Protein AF-A0AAJ7SJR3-F1 (afdb_monomer_lite)

Secondary structure (DSSP, 8-state):
----PPPP---PPPP--EEES--TT-SS---B-HHHHHHHHTTT--HHHHHHHHT-S-BSEEE--SSSS---S-SBGGGTB-TTS-B---TT-EETTTEEEEEEEEEETTEEEEEEEETTTTEEEEEEEEPPPP-

Sequence (135 aa):
MQTRQAGPSGRQPPPITRWSALTASSMLIRSKSPKAIQRIFKTSLTKRQKLELAAMDAVWFFTLDEGEEESRGGVANGGYDDDDNNYILVQNEHFHYRFELNKKIGHGGQGVVVQCLDHKTRTMVALKILASPSK

Organism: Petromyzon marinus (NCBI:txid7757)

InterPro domains:
  IPR011009 Protein kinase-like domain superfamily [SSF56112] (84-131)
  IPR050494 Serine/threonine and dual-specificity kinase [PTHR24058] (40-131)

Structure (mmCIF, N/CA/C/O backbone):
data_AF-A0AAJ7SJR3-F1
#
_entry.id   AF-A0AAJ7SJR3-F1
#
loop_
_atom_site.group_PDB
_atom_site.id
_atom_site.type_symbol
_atom_site.label_atom_id
_atom_site.label_alt_id
_atom_site.label_comp_id
_atom_site.label_asym_id
_atom_site.label_entity_id
_atom_site.label_seq_id
_atom_site.pdbx_PDB_ins_code
_atom_site.Cartn_x
_atom_site.Cartn_y
_atom_site.Cartn_z
_atom_site.occupancy
_atom_site.B_iso_or_equiv
_atom_site.auth_seq_id
_atom_site.auth_comp_id
_atom_site.auth_asym_id
_atom_site.auth_atom_id
_atom_site.pdbx_PDB_model_num
ATOM 1 N N . MET A 1 1 ? 28.509 22.806 45.542 1.00 42.72 1 MET A N 1
ATOM 2 C CA . MET A 1 1 ? 27.803 21.588 45.091 1.00 42.72 1 MET A CA 1
ATOM 3 C C . MET A 1 1 ? 26.359 21.969 44.791 1.00 42.72 1 MET A C 1
ATOM 5 O O . MET A 1 1 ? 25.616 22.217 45.726 1.00 42.72 1 MET A O 1
ATOM 9 N N . GLN A 1 2 ? 25.986 22.132 43.519 1.00 39.47 2 GLN A N 1
ATOM 10 C CA . GLN A 1 2 ? 24.602 22.406 43.108 1.00 39.47 2 GLN A CA 1
ATOM 11 C C . GLN A 1 2 ? 24.091 21.205 42.314 1.00 39.47 2 GLN A C 1
ATOM 13 O O . GLN A 1 2 ? 24.654 20.837 41.285 1.00 39.47 2 GLN A O 1
ATOM 18 N N . THR A 1 3 ? 23.056 20.568 42.843 1.00 40.56 3 THR A N 1
ATOM 19 C CA . THR A 1 3 ? 22.347 19.443 42.244 1.00 40.56 3 THR A CA 1
ATOM 20 C C . THR A 1 3 ? 21.506 19.937 41.067 1.00 40.56 3 THR A C 1
ATOM 22 O O . THR A 1 3 ? 20.543 20.680 41.236 1.00 40.56 3 THR A O 1
ATOM 25 N N . ARG A 1 4 ? 21.863 19.521 39.848 1.00 39.62 4 ARG A N 1
ATOM 26 C CA . ARG A 1 4 ? 20.989 19.649 38.676 1.00 39.62 4 ARG A CA 1
ATOM 27 C C . ARG A 1 4 ? 19.916 18.565 38.755 1.00 39.62 4 ARG A C 1
ATOM 29 O O . ARG A 1 4 ? 20.220 17.393 38.554 1.00 39.62 4 ARG A O 1
ATOM 36 N N . GLN A 1 5 ? 18.674 18.946 39.044 1.00 40.56 5 GLN A N 1
ATOM 37 C CA . GLN A 1 5 ? 17.527 18.074 38.802 1.00 40.56 5 GLN A CA 1
ATOM 38 C C . GLN A 1 5 ? 17.259 18.028 37.293 1.00 40.56 5 GLN A C 1
ATOM 40 O O . GLN A 1 5 ? 16.969 19.051 36.674 1.00 40.56 5 GLN A O 1
ATOM 45 N N . ALA A 1 6 ? 17.392 16.846 36.694 1.00 43.72 6 ALA A N 1
ATOM 46 C CA . ALA A 1 6 ? 16.913 16.578 35.347 1.00 43.72 6 ALA A CA 1
ATOM 47 C C . ALA A 1 6 ? 15.395 16.347 35.413 1.00 43.72 6 ALA A C 1
ATOM 49 O O . ALA A 1 6 ? 14.938 15.419 36.078 1.00 43.72 6 ALA A O 1
ATOM 50 N N . GLY A 1 7 ? 14.620 17.215 34.757 1.00 46.41 7 GLY A N 1
ATOM 51 C CA . GLY A 1 7 ? 13.179 17.025 34.588 1.00 46.41 7 GLY A CA 1
ATOM 52 C C . GLY A 1 7 ? 12.866 15.775 33.751 1.00 46.41 7 GLY A C 1
ATOM 53 O O . GLY A 1 7 ? 13.732 15.297 33.011 1.00 46.41 7 GLY A O 1
ATOM 54 N N . PRO A 1 8 ? 11.645 15.221 33.852 1.00 52.09 8 PRO A N 1
ATOM 55 C CA . PRO A 1 8 ? 11.288 13.998 33.152 1.00 52.09 8 PRO A CA 1
ATOM 56 C C . PRO A 1 8 ? 11.319 14.257 31.644 1.00 52.09 8 PRO A C 1
ATOM 58 O O . PRO A 1 8 ? 10.596 15.108 31.126 1.00 52.09 8 PRO A O 1
ATOM 61 N N . SER A 1 9 ? 12.172 13.520 30.936 1.00 50.94 9 SER A N 1
ATOM 62 C CA . SER A 1 9 ? 12.175 13.467 29.479 1.00 50.94 9 SER A CA 1
ATOM 63 C C . SER A 1 9 ? 10.860 12.839 29.026 1.00 50.94 9 SER A C 1
ATOM 65 O O . SER A 1 9 ? 10.701 11.619 28.978 1.00 50.94 9 SER A O 1
ATOM 67 N N . GLY A 1 10 ? 9.877 13.693 28.741 1.00 46.72 10 GLY A N 1
ATOM 68 C CA . GLY A 1 10 ? 8.622 13.293 28.128 1.00 46.72 10 GLY A CA 1
ATOM 69 C C . GLY A 1 10 ? 8.918 12.700 26.758 1.00 46.72 10 GLY A C 1
ATOM 70 O O . GLY A 1 10 ? 9.041 13.430 25.779 1.00 46.72 10 GLY A O 1
ATOM 71 N N . ARG A 1 11 ? 9.075 11.375 26.683 1.00 46.72 11 ARG A N 1
ATOM 72 C CA . ARG A 1 11 ? 9.086 10.662 25.406 1.00 46.72 11 ARG 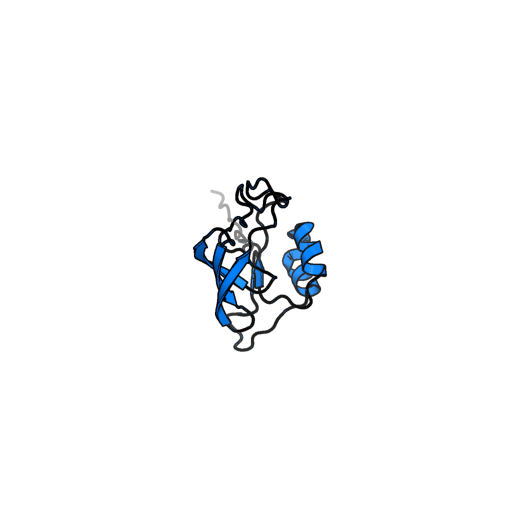A CA 1
ATOM 73 C C . ARG A 1 11 ? 7.732 10.924 24.760 1.00 46.72 11 ARG A C 1
ATOM 75 O O . ARG A 1 11 ? 6.722 10.394 25.221 1.00 46.72 11 ARG A O 1
ATOM 82 N N . GLN A 1 12 ? 7.702 11.767 23.730 1.00 46.38 12 GLN A N 1
ATOM 83 C CA . GLN A 1 12 ? 6.538 11.843 22.858 1.00 46.38 12 GLN A CA 1
ATOM 84 C C . GLN A 1 12 ? 6.251 10.421 22.352 1.00 46.38 12 GLN A C 1
ATOM 86 O O . GLN A 1 12 ? 7.194 9.720 21.966 1.00 46.38 12 GLN A O 1
ATOM 91 N N . PRO A 1 13 ? 4.990 9.957 22.395 1.00 50.50 13 PRO A N 1
ATOM 92 C CA . PRO A 1 13 ? 4.651 8.680 21.794 1.00 50.50 13 PRO A CA 1
ATOM 93 C C . PRO A 1 13 ? 5.056 8.717 20.314 1.00 50.50 13 PRO A C 1
ATOM 95 O O . PRO A 1 13 ? 4.945 9.776 19.686 1.00 50.50 13 PRO A O 1
ATOM 98 N N . PRO A 1 14 ? 5.547 7.598 19.757 1.00 54.47 14 PRO A N 1
ATOM 99 C CA . PRO A 1 14 ? 5.917 7.554 18.353 1.00 54.47 14 PRO A CA 1
ATOM 100 C C . PRO A 1 14 ? 4.721 7.994 17.496 1.00 54.47 14 PRO A C 1
ATOM 102 O O . PRO A 1 14 ? 3.575 7.676 17.844 1.00 54.47 14 PRO A O 1
ATOM 105 N N . PRO A 1 15 ? 4.956 8.738 16.402 1.00 70.19 15 PRO A N 1
ATOM 106 C CA . PRO A 1 15 ? 3.881 9.149 15.515 1.00 70.19 15 PRO A CA 1
ATOM 107 C C . PRO A 1 15 ? 3.117 7.914 15.033 1.00 70.19 15 PRO A C 1
ATOM 109 O O . PRO A 1 15 ? 3.703 6.877 14.720 1.00 70.19 15 PRO A O 1
ATOM 112 N N . ILE A 1 16 ? 1.789 8.011 14.998 1.00 79.12 16 ILE A N 1
ATOM 113 C CA . ILE A 1 16 ? 0.956 6.947 14.442 1.00 79.12 16 ILE A CA 1
ATOM 114 C C . ILE A 1 16 ? 1.241 6.909 12.942 1.00 79.12 16 ILE A C 1
ATOM 116 O O . ILE A 1 16 ? 0.894 7.845 12.228 1.00 79.12 16 ILE A O 1
ATOM 120 N N . THR A 1 17 ? 1.865 5.831 12.471 1.00 88.06 17 THR A N 1
ATOM 121 C CA . THR A 1 17 ? 2.191 5.631 11.048 1.00 88.06 17 THR A CA 1
ATOM 122 C C . THR A 1 17 ? 1.250 4.667 10.343 1.00 88.06 17 T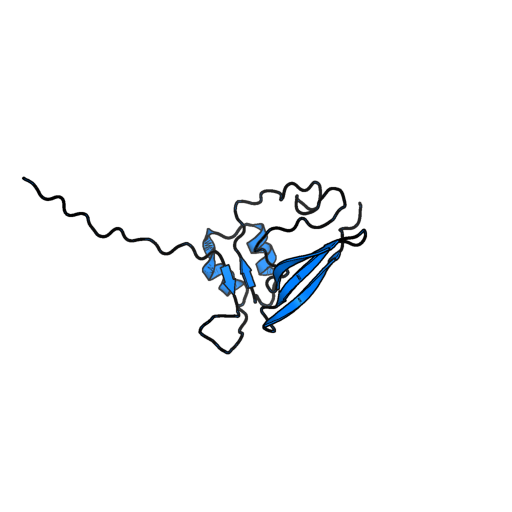HR A C 1
ATOM 124 O O . THR A 1 17 ? 1.272 4.567 9.122 1.00 88.06 17 THR A O 1
ATOM 127 N N . ARG A 1 18 ? 0.386 3.967 11.087 1.00 92.44 18 ARG A N 1
ATOM 128 C CA . ARG A 1 18 ? -0.560 3.002 10.522 1.00 92.44 18 ARG A CA 1
ATOM 129 C C . ARG A 1 18 ? -1.852 2.899 11.312 1.00 92.44 18 ARG A C 1
ATOM 131 O O . ARG A 1 18 ? -1.889 3.160 12.514 1.00 92.44 18 ARG A O 1
ATOM 138 N N . TRP A 1 19 ? -2.906 2.458 10.639 1.00 94.19 19 TRP A N 1
ATOM 139 C CA . TRP A 1 19 ? -4.180 2.093 11.240 1.00 94.19 19 TRP A CA 1
ATOM 140 C C . TRP A 1 19 ? -4.699 0.780 10.641 1.00 94.19 19 TRP A C 1
ATOM 142 O O . TRP A 1 19 ? -4.577 0.548 9.443 1.00 94.19 19 TRP A O 1
ATOM 152 N N . SER A 1 20 ? -5.310 -0.066 11.471 1.00 94.44 20 SER A N 1
ATOM 153 C CA . SER A 1 20 ? -5.896 -1.348 11.068 1.00 94.44 20 SER A CA 1
ATOM 154 C C . SER A 1 20 ? -7.274 -1.541 11.703 1.00 94.44 20 SER A C 1
ATOM 156 O O . SER A 1 20 ? -7.485 -1.190 12.868 1.00 94.44 20 SER A O 1
ATOM 158 N N . ALA A 1 21 ? -8.198 -2.138 10.945 1.00 93.88 21 ALA A N 1
ATOM 159 C CA . ALA A 1 21 ? -9.495 -2.608 11.429 1.00 93.88 21 ALA A CA 1
ATOM 160 C C . ALA A 1 21 ? -9.379 -3.819 12.374 1.00 93.88 21 ALA A C 1
ATOM 162 O O . ALA A 1 21 ? -10.309 -4.093 13.135 1.00 93.88 21 ALA A O 1
ATOM 163 N N . LEU A 1 22 ? -8.243 -4.521 12.351 1.00 90.88 22 LEU A N 1
ATOM 164 C CA . LEU A 1 22 ? -7.908 -5.644 13.222 1.00 90.88 22 LEU A CA 1
ATOM 165 C C . LEU A 1 22 ? -7.243 -5.124 14.505 1.00 90.88 22 LEU A C 1
ATOM 167 O O . LEU A 1 22 ? -6.055 -5.340 14.751 1.00 90.88 22 LEU A O 1
ATOM 171 N N . THR A 1 23 ? -7.985 -4.385 15.329 1.00 80.75 23 THR A N 1
ATOM 172 C CA . THR A 1 23 ? -7.438 -3.910 16.606 1.00 80.75 23 THR A CA 1
ATOM 173 C C . THR A 1 23 ? -7.327 -5.071 17.594 1.00 80.75 23 THR A C 1
ATOM 175 O O . THR A 1 23 ? -8.275 -5.827 17.789 1.00 80.75 23 THR A O 1
ATOM 178 N N . ALA A 1 24 ? -6.171 -5.204 18.254 1.00 69.38 24 ALA A N 1
ATOM 179 C CA . ALA A 1 24 ? -5.886 -6.318 19.169 1.00 69.38 24 ALA A CA 1
ATOM 180 C C . ALA A 1 24 ? -6.913 -6.470 20.311 1.00 69.38 24 ALA A C 1
ATOM 182 O O . ALA A 1 24 ? -7.064 -7.551 20.871 1.00 69.38 24 ALA A O 1
ATOM 183 N N . SER A 1 25 ? -7.629 -5.393 20.646 1.00 69.19 25 SER A N 1
ATOM 184 C CA . SER A 1 25 ? -8.595 -5.336 21.746 1.00 69.19 25 SER A CA 1
ATOM 185 C C . SER A 1 25 ? -10.054 -5.578 21.333 1.00 69.19 25 SER A C 1
ATOM 187 O O . SER A 1 25 ? -10.912 -5.637 22.208 1.00 69.19 25 SER A O 1
ATOM 189 N N . SER A 1 26 ? -10.373 -5.691 20.036 1.00 71.38 26 SER A N 1
ATOM 190 C CA . SER A 1 26 ? -11.749 -5.866 19.549 1.00 71.38 26 SER A CA 1
ATOM 191 C C . SER A 1 26 ? -11.880 -7.142 18.728 1.00 71.38 26 SER A C 1
ATOM 193 O O . SER A 1 26 ? -11.236 -7.296 17.695 1.00 71.38 26 SER A O 1
ATOM 195 N N . MET A 1 27 ? -12.795 -8.027 19.128 1.00 75.81 27 MET A N 1
ATOM 196 C CA . MET A 1 27 ? -13.201 -9.167 18.291 1.00 75.81 27 MET A CA 1
ATOM 197 C C . MET A 1 27 ? -14.004 -8.734 17.056 1.00 75.81 27 MET A C 1
ATOM 199 O O . MET A 1 27 ? -14.200 -9.524 16.137 1.00 75.81 27 MET A O 1
ATOM 203 N N . LEU A 1 28 ? -14.481 -7.487 17.024 1.00 84.81 28 LEU 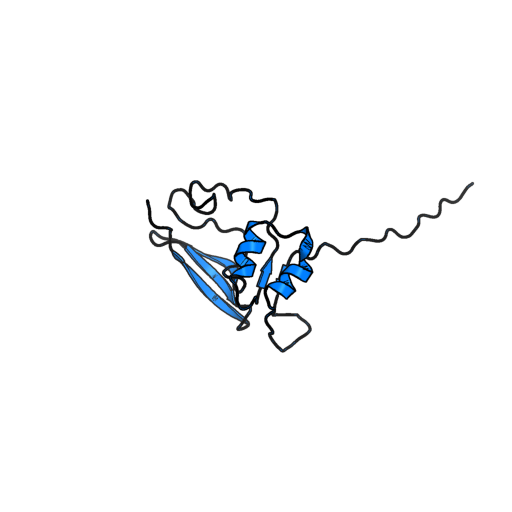A N 1
ATOM 204 C CA . LEU A 1 28 ? -15.303 -6.974 15.941 1.00 84.81 28 LEU A CA 1
ATOM 205 C C . LEU A 1 28 ? -14.461 -6.145 14.968 1.00 84.81 28 LEU A C 1
ATOM 207 O O . LEU A 1 28 ? -13.915 -5.106 15.348 1.00 84.81 28 LEU A O 1
ATOM 211 N N . ILE A 1 29 ? -14.408 -6.594 13.714 1.00 90.75 29 ILE A N 1
ATOM 212 C CA . ILE A 1 29 ? -13.744 -5.894 12.612 1.00 90.75 29 ILE A CA 1
ATOM 213 C C . ILE A 1 29 ? -14.649 -4.746 12.157 1.00 90.75 29 ILE A C 1
ATOM 215 O O . ILE A 1 29 ? -15.794 -4.965 11.756 1.00 90.75 29 ILE A O 1
ATOM 219 N N . ARG A 1 30 ? -14.146 -3.510 12.221 1.00 92.94 30 ARG A N 1
ATOM 220 C CA . ARG A 1 30 ? -14.882 -2.316 11.785 1.00 92.94 30 ARG A CA 1
ATOM 221 C C . ARG A 1 30 ? -14.007 -1.442 10.901 1.00 92.94 30 ARG A C 1
ATOM 223 O O . ARG A 1 30 ? -12.925 -1.029 11.314 1.00 92.94 30 ARG A O 1
ATOM 230 N N . SER A 1 31 ? -14.511 -1.116 9.716 1.00 96.44 31 SER A N 1
ATOM 231 C CA . SER A 1 31 ? -13.898 -0.110 8.856 1.00 96.44 31 SER A CA 1
ATOM 232 C C . SER A 1 31 ? -14.020 1.297 9.450 1.00 96.44 31 SER A C 1
ATOM 234 O O . SER A 1 31 ? -14.810 1.566 10.363 1.00 96.44 31 SER A O 1
ATOM 236 N N . LYS A 1 32 ? -13.244 2.227 8.896 1.00 96.69 32 LYS A N 1
ATOM 237 C CA . LYS A 1 32 ? -13.411 3.670 9.089 1.00 96.69 32 LYS A CA 1
ATOM 238 C C . LYS A 1 32 ? -13.798 4.338 7.778 1.00 96.69 32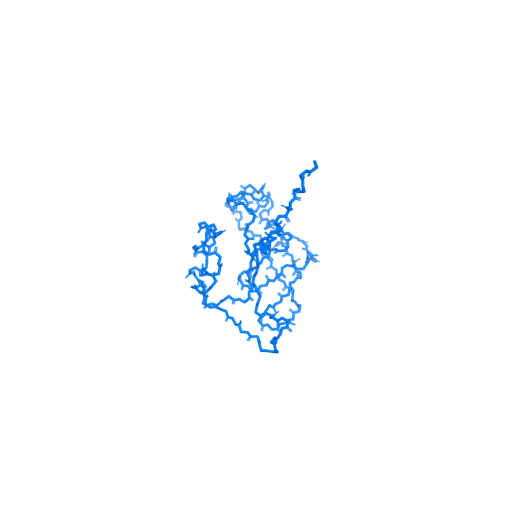 LYS A C 1
ATOM 240 O O . LYS A 1 32 ? -13.427 3.876 6.706 1.00 96.69 32 LYS A O 1
ATOM 245 N N . SER A 1 33 ? -14.507 5.460 7.868 1.00 97.44 33 SER A N 1
ATOM 246 C CA . SER A 1 33 ? -14.684 6.335 6.709 1.00 97.44 33 SER A CA 1
ATOM 247 C C . SER A 1 33 ? -13.373 7.064 6.383 1.00 97.44 33 SER A C 1
ATOM 249 O O . SER A 1 33 ? -12.570 7.308 7.296 1.00 97.44 33 SER A O 1
ATOM 251 N N . PRO A 1 34 ? -13.164 7.506 5.133 1.00 97.00 34 PRO A N 1
ATOM 252 C CA . PRO A 1 34 ? -11.968 8.265 4.774 1.00 97.00 34 PRO A CA 1
ATOM 253 C C . PRO A 1 34 ? -11.775 9.522 5.616 1.00 97.00 34 PRO A C 1
ATOM 255 O O . PRO A 1 34 ? -10.679 9.794 6.095 1.00 97.00 34 PRO A O 1
ATOM 258 N N . LYS A 1 35 ? -12.865 10.249 5.903 1.00 96.19 35 LYS A N 1
ATOM 259 C CA . LYS A 1 35 ? -12.837 11.432 6.781 1.00 96.19 35 LYS A CA 1
ATOM 260 C C . LYS A 1 35 ? -12.323 11.101 8.186 1.00 96.19 35 LYS A C 1
ATOM 262 O O . LYS A 1 35 ? -11.720 11.955 8.832 1.00 96.19 35 LYS A O 1
ATOM 267 N N . ALA A 1 36 ? -12.579 9.891 8.688 1.00 95.81 36 ALA A N 1
ATOM 268 C CA . ALA A 1 36 ? -12.061 9.462 9.981 1.00 95.81 36 ALA A CA 1
ATOM 269 C C . ALA A 1 36 ? -10.557 9.167 9.934 1.00 95.81 36 ALA A C 1
ATOM 271 O O . ALA A 1 36 ? -9.859 9.556 10.865 1.00 95.81 36 ALA A O 1
ATOM 272 N N . ILE A 1 37 ? -10.059 8.566 8.852 1.00 96.00 37 ILE A N 1
ATOM 273 C CA . ILE A 1 37 ? -8.619 8.358 8.629 1.00 96.00 37 ILE A CA 1
ATOM 274 C C . ILE A 1 37 ? -7.900 9.700 8.469 1.00 96.00 37 ILE A C 1
ATOM 276 O O . ILE A 1 37 ? -6.938 9.967 9.183 1.00 96.00 37 ILE A O 1
ATOM 280 N N . GLN A 1 38 ? -8.436 10.611 7.653 1.00 94.81 38 GLN A N 1
ATOM 281 C CA . GLN A 1 38 ? -7.884 11.960 7.486 1.00 94.81 38 GLN A CA 1
ATOM 282 C C . GLN A 1 38 ? -7.764 12.725 8.808 1.00 94.81 38 GLN A C 1
ATOM 284 O O . GLN A 1 38 ? -6.808 13.466 9.014 1.00 94.81 38 GLN A O 1
ATOM 289 N N . ARG A 1 39 ? -8.701 12.527 9.743 1.00 94.38 39 ARG A N 1
ATOM 290 C CA . ARG A 1 39 ? -8.629 13.132 11.081 1.00 94.38 39 ARG A CA 1
ATOM 291 C C . ARG A 1 39 ? -7.521 12.555 11.962 1.00 94.38 39 ARG A C 1
ATOM 293 O O . ARG A 1 39 ? -7.018 13.298 12.797 1.00 94.38 39 ARG A O 1
ATOM 300 N N . ILE A 1 40 ? -7.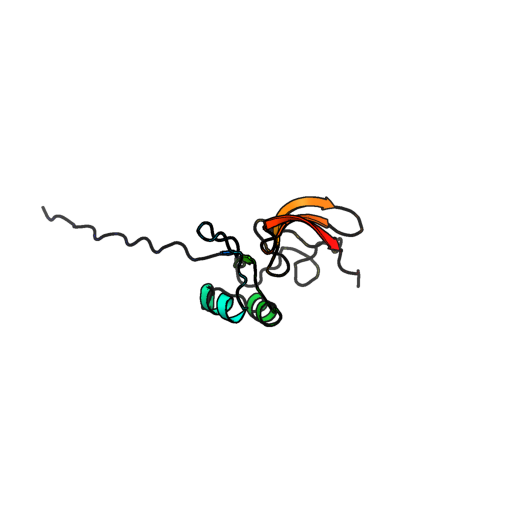162 11.282 11.789 1.00 93.06 40 ILE A N 1
ATOM 301 C CA . ILE A 1 40 ? -6.080 10.625 12.540 1.00 93.06 40 ILE A CA 1
ATOM 302 C C . ILE A 1 40 ? -4.716 11.123 12.046 1.00 93.06 40 ILE A C 1
ATOM 304 O O . ILE A 1 40 ? -3.857 11.438 12.859 1.00 93.06 40 ILE A O 1
ATOM 308 N N . PHE A 1 41 ? -4.546 11.246 10.727 1.00 92.31 41 PHE A N 1
ATOM 309 C CA . PHE A 1 41 ? -3.244 11.498 10.097 1.00 92.31 41 PHE A CA 1
ATOM 310 C C . PHE A 1 41 ? -3.035 12.937 9.587 1.00 92.31 41 PHE A C 1
ATOM 312 O O . PHE A 1 41 ? -1.996 13.222 9.007 1.00 92.31 41 PHE A O 1
ATOM 319 N N . LYS A 1 42 ? -4.012 13.837 9.785 1.00 85.88 42 LYS A N 1
ATOM 320 C CA . LYS A 1 42 ? -4.107 15.243 9.318 1.00 85.88 42 LYS A CA 1
ATOM 321 C C . LYS A 1 42 ? -2.887 15.833 8.594 1.00 85.88 42 LYS A C 1
ATOM 323 O O . LYS A 1 42 ? -2.968 16.106 7.399 1.00 85.88 42 LYS A O 1
ATOM 328 N N . THR A 1 43 ? -1.813 16.116 9.328 1.00 85.81 43 THR A N 1
ATOM 329 C CA . THR A 1 43 ? -0.642 16.866 8.841 1.00 85.81 43 THR A CA 1
ATOM 330 C C . THR A 1 43 ? 0.365 16.006 8.090 1.00 85.81 43 THR A C 1
ATOM 332 O O . THR A 1 43 ? 1.214 16.550 7.402 1.00 85.81 43 THR A O 1
ATOM 335 N N . SER A 1 44 ? 0.264 14.684 8.208 1.00 89.69 44 SER A N 1
ATOM 336 C CA . SER A 1 44 ? 1.218 13.720 7.656 1.00 89.69 44 SER A CA 1
ATOM 337 C C . SER A 1 44 ? 0.768 13.113 6.326 1.00 89.69 44 SER A C 1
ATOM 339 O O . SER A 1 44 ? 1.515 12.350 5.732 1.00 89.69 44 SER A O 1
ATOM 341 N N . LEU A 1 45 ? -0.450 13.419 5.861 1.00 90.31 45 LEU A N 1
ATOM 342 C CA . LEU A 1 45 ? -0.965 12.894 4.595 1.00 90.31 45 LEU A CA 1
ATOM 343 C C . LEU A 1 45 ? -0.403 13.650 3.391 1.00 90.31 45 LEU A C 1
ATOM 345 O O . LEU A 1 45 ? -0.580 14.873 3.284 1.00 90.31 45 LEU A O 1
ATOM 349 N N . THR A 1 46 ? 0.135 12.896 2.434 1.00 89.38 46 THR A N 1
ATOM 350 C CA . THR A 1 46 ? 0.544 13.418 1.124 1.00 89.38 46 THR A CA 1
ATOM 351 C C . THR A 1 46 ? -0.669 13.900 0.317 1.00 89.38 46 THR A C 1
ATOM 353 O O . THR A 1 46 ? -1.827 13.561 0.606 1.00 89.38 46 THR A O 1
ATOM 356 N N . LYS A 1 47 ? -0.434 14.720 -0.717 1.00 89.69 47 LYS A N 1
ATOM 357 C CA . LYS A 1 47 ? -1.500 15.167 -1.630 1.00 89.69 47 LYS A CA 1
ATOM 358 C C . LYS A 1 47 ? -2.178 13.969 -2.300 1.00 89.69 47 LYS A C 1
ATOM 360 O O . LYS A 1 47 ? -3.409 13.902 -2.298 1.00 89.69 47 LYS A O 1
ATOM 365 N N . ARG A 1 48 ? -1.389 13.010 -2.792 1.00 89.31 48 ARG A N 1
ATOM 366 C CA . ARG A 1 48 ? -1.884 11.754 -3.361 1.00 89.31 48 ARG A CA 1
ATOM 367 C C . ARG A 1 48 ? -2.784 10.987 -2.389 1.00 89.31 48 ARG A C 1
ATOM 369 O O . ARG A 1 48 ? -3.932 10.719 -2.732 1.00 89.31 48 ARG A O 1
ATOM 376 N N . GLN A 1 49 ? -2.335 10.732 -1.158 1.00 91.56 49 GLN A N 1
ATOM 377 C CA . GLN A 1 49 ? -3.139 10.011 -0.160 1.00 91.56 49 GLN A CA 1
ATOM 378 C C . GLN A 1 49 ? -4.466 10.715 0.151 1.00 91.56 49 GLN A C 1
ATOM 380 O O . GLN A 1 49 ? -5.485 10.058 0.353 1.00 91.56 49 GLN A O 1
ATOM 385 N N . LYS A 1 50 ? -4.496 12.056 0.168 1.00 92.81 50 LYS A N 1
ATOM 386 C CA . LYS A 1 50 ? -5.747 12.815 0.355 1.00 92.81 50 LYS A CA 1
ATOM 387 C C . LYS A 1 50 ? -6.733 12.583 -0.792 1.00 92.81 50 LYS A C 1
ATOM 389 O O . LYS A 1 50 ? -7.920 12.392 -0.523 1.00 92.81 50 LYS A O 1
ATOM 394 N N . LEU A 1 51 ? -6.252 12.608 -2.036 1.00 93.12 51 LEU A N 1
ATOM 395 C CA . LEU A 1 51 ? -7.071 12.383 -3.231 1.00 93.12 51 LEU A CA 1
ATOM 396 C C . LEU A 1 51 ? -7.589 10.943 -3.289 1.00 93.12 51 LEU A C 1
ATOM 398 O O . LEU A 1 51 ? -8.783 10.731 -3.477 1.00 93.12 51 LEU A O 1
ATOM 402 N N . GLU A 1 52 ? -6.718 9.966 -3.057 1.00 93.56 52 GLU A N 1
ATOM 403 C CA . GLU A 1 52 ? -7.085 8.550 -3.053 1.00 93.56 52 GLU A CA 1
ATOM 404 C C . GLU A 1 52 ? -8.087 8.217 -1.940 1.00 93.56 52 GLU A C 1
ATOM 406 O O . GLU A 1 52 ? -9.112 7.590 -2.203 1.00 93.56 52 GLU A O 1
ATOM 411 N N . LEU A 1 53 ? -7.855 8.693 -0.708 1.00 95.50 53 LEU A N 1
ATOM 412 C CA . LEU A 1 53 ? -8.800 8.514 0.397 1.00 95.50 53 LEU A CA 1
ATOM 413 C C . LEU A 1 53 ? -10.176 9.097 0.059 1.00 95.50 53 LEU A C 1
ATOM 415 O O . LEU A 1 53 ? -11.187 8.508 0.430 1.00 95.50 53 LEU A O 1
ATOM 419 N N . ALA A 1 54 ? -10.243 10.238 -0.631 1.00 94.56 54 ALA A N 1
ATOM 420 C CA . ALA A 1 54 ? -11.517 10.855 -0.998 1.00 94.56 54 ALA A CA 1
ATOM 421 C C . ALA A 1 54 ? -12.369 9.983 -1.939 1.00 94.56 54 ALA A C 1
ATOM 423 O O . ALA A 1 54 ? -13.587 10.145 -1.951 1.00 94.56 54 ALA A O 1
ATOM 424 N N . ALA A 1 55 ? -11.751 9.054 -2.676 1.00 95.69 55 ALA A N 1
ATOM 425 C CA . ALA A 1 55 ? -12.432 8.126 -3.576 1.00 95.69 55 ALA A CA 1
ATOM 426 C C . ALA A 1 55 ? -12.891 6.820 -2.898 1.00 95.69 55 ALA A C 1
ATOM 428 O O . ALA A 1 55 ? -13.555 6.007 -3.536 1.00 95.69 55 ALA A O 1
ATOM 429 N N . MET A 1 56 ? -12.524 6.578 -1.636 1.00 96.62 56 MET A N 1
ATOM 430 C CA . MET A 1 56 ? -12.851 5.333 -0.933 1.00 96.62 56 MET A CA 1
ATOM 431 C C . MET A 1 56 ? -14.188 5.421 -0.189 1.00 96.62 56 MET A C 1
ATOM 433 O O . MET A 1 56 ? -14.475 6.412 0.475 1.00 96.62 56 MET A O 1
ATOM 437 N N . ASP A 1 57 ? -14.957 4.333 -0.172 1.00 96.69 57 ASP A N 1
ATOM 438 C CA . ASP A 1 57 ? -16.158 4.236 0.676 1.00 96.69 57 ASP A CA 1
ATOM 439 C C . ASP A 1 57 ? -15.813 3.845 2.122 1.00 96.69 57 ASP A C 1
ATOM 441 O O . ASP A 1 57 ? -16.425 4.301 3.093 1.00 96.69 57 ASP A O 1
ATOM 445 N N . ALA A 1 58 ? -14.806 2.983 2.280 1.00 97.19 58 ALA A N 1
ATOM 446 C CA . ALA A 1 58 ? -14.394 2.425 3.558 1.00 97.19 58 ALA A CA 1
ATOM 447 C C . ALA A 1 58 ? -12.904 2.070 3.557 1.00 97.19 58 ALA A C 1
ATOM 449 O O . ALA A 1 58 ? -12.389 1.507 2.597 1.00 97.19 58 ALA A O 1
ATOM 450 N N . VAL A 1 59 ? -12.242 2.329 4.682 1.00 97.88 59 VAL A N 1
ATOM 451 C CA . VAL A 1 59 ? -10.841 1.985 4.934 1.00 97.88 59 VAL A CA 1
ATOM 452 C C . VAL A 1 59 ? -10.780 0.878 5.980 1.00 97.88 59 VAL A C 1
ATOM 454 O O . VAL A 1 59 ? -11.384 0.994 7.050 1.00 97.88 59 VAL A O 1
ATOM 457 N N . TRP A 1 60 ? -10.044 -0.188 5.674 1.00 97.62 60 TRP A N 1
ATOM 458 C CA . TRP A 1 60 ? -9.804 -1.338 6.556 1.00 97.62 60 TRP A CA 1
ATOM 459 C C . TRP A 1 60 ? -8.351 -1.414 7.024 1.00 97.62 60 TRP A C 1
ATOM 461 O O . TRP A 1 60 ? -8.087 -1.909 8.116 1.00 97.62 60 TRP A O 1
ATOM 471 N N . PHE A 1 61 ? -7.425 -0.881 6.231 1.00 96.69 61 PHE A N 1
ATOM 472 C CA . PHE A 1 61 ? -6.013 -0.772 6.567 1.00 96.69 61 PHE A CA 1
ATOM 473 C C . PHE A 1 61 ? -5.420 0.483 5.927 1.00 96.69 61 PHE A C 1
ATOM 475 O O . PHE A 1 61 ? -5.810 0.863 4.825 1.00 96.69 61 PHE A O 1
ATOM 482 N N . PHE A 1 62 ? -4.512 1.147 6.635 1.00 95.50 62 PHE A N 1
ATOM 483 C CA . PHE A 1 62 ? -3.867 2.372 6.181 1.00 95.50 62 PHE A CA 1
ATOM 484 C C . PHE A 1 62 ? -2.443 2.448 6.723 1.00 95.50 62 PHE A C 1
ATOM 486 O O . PHE A 1 62 ? -2.226 2.208 7.914 1.00 95.50 62 PHE A O 1
ATOM 493 N N . THR A 1 63 ? -1.509 2.877 5.883 1.00 92.69 63 THR A N 1
ATOM 494 C CA . THR A 1 63 ? -0.157 3.279 6.281 1.00 92.69 63 THR A CA 1
ATOM 495 C C . THR A 1 63 ? 0.141 4.664 5.726 1.00 92.69 63 THR A C 1
ATOM 497 O O . THR A 1 63 ? -0.328 5.023 4.648 1.00 92.69 63 THR A O 1
ATOM 500 N N . LEU A 1 64 ? 0.897 5.458 6.480 1.00 90.69 64 LEU A N 1
ATOM 501 C CA . LEU A 1 64 ? 1.513 6.664 5.947 1.00 90.69 64 LEU A CA 1
ATOM 502 C C . LEU A 1 64 ? 2.582 6.275 4.930 1.00 90.69 64 LEU A C 1
ATOM 504 O O . LEU A 1 64 ? 3.264 5.267 5.108 1.00 90.69 64 LEU A O 1
ATOM 508 N N . ASP A 1 65 ? 2.713 7.094 3.894 1.00 84.50 65 ASP A N 1
ATOM 509 C CA . ASP A 1 65 ? 3.851 6.991 2.993 1.00 84.50 65 ASP A CA 1
ATOM 510 C C . ASP A 1 65 ? 5.047 7.669 3.664 1.00 84.50 65 ASP A C 1
ATOM 512 O O . ASP A 1 65 ? 4.889 8.658 4.389 1.00 84.50 65 ASP A O 1
ATOM 516 N N . GLU A 1 66 ? 6.241 7.133 3.443 1.00 72.19 66 GLU A N 1
ATOM 517 C CA . GLU A 1 66 ? 7.476 7.765 3.891 1.00 72.19 66 GLU A CA 1
ATOM 518 C C . GLU A 1 66 ? 7.911 8.789 2.830 1.00 72.19 66 GLU A C 1
ATOM 520 O O . GLU A 1 66 ? 8.255 8.416 1.714 1.00 72.19 66 GLU A O 1
ATOM 525 N N . GLY A 1 67 ? 7.862 10.084 3.166 1.00 61.72 67 GLY A N 1
ATOM 526 C CA . GLY A 1 67 ? 8.321 11.176 2.293 1.00 61.72 67 GLY A CA 1
ATOM 527 C C . GLY A 1 67 ? 7.241 11.834 1.420 1.00 61.72 67 GLY A C 1
ATOM 528 O O . GLY A 1 67 ? 6.122 11.342 1.262 1.00 61.72 67 GLY A O 1
ATOM 529 N N . GLU A 1 68 ? 7.568 13.009 0.874 1.00 56.09 68 GLU A N 1
ATOM 530 C CA . GLU A 1 68 ? 6.727 13.704 -0.103 1.00 56.09 68 GLU A CA 1
ATOM 531 C C . GLU A 1 68 ? 6.950 13.096 -1.489 1.00 56.09 68 GLU A C 1
ATOM 533 O O . GLU A 1 68 ? 7.969 13.366 -2.106 1.00 56.09 68 GLU A O 1
ATOM 538 N N . GLU A 1 69 ? 5.998 12.293 -1.979 1.00 60.59 69 GLU A N 1
ATOM 539 C CA . GLU A 1 69 ? 5.863 11.953 -3.411 1.00 60.59 69 GLU A CA 1
ATOM 540 C C . GLU A 1 69 ? 7.156 11.503 -4.132 1.00 60.59 69 GLU A C 1
ATOM 542 O O . GLU A 1 69 ? 7.282 11.678 -5.343 1.00 60.59 69 GLU A O 1
ATOM 547 N N . GLU A 1 70 ? 8.113 10.879 -3.440 1.00 59.06 70 GLU A N 1
ATOM 548 C CA . GLU A 1 70 ? 9.285 10.341 -4.123 1.00 59.06 70 GLU A CA 1
ATOM 549 C C . GLU A 1 70 ? 8.867 9.107 -4.926 1.00 59.06 70 GLU A C 1
ATOM 551 O O . GLU A 1 70 ? 8.322 8.129 -4.407 1.00 59.06 70 GLU A O 1
ATOM 556 N N . SER A 1 71 ? 9.077 9.203 -6.240 1.00 71.50 71 SER A N 1
ATOM 557 C CA . SER A 1 71 ? 9.082 8.077 -7.170 1.00 71.50 71 SER A CA 1
ATOM 558 C C . SER A 1 71 ? 9.724 6.854 -6.507 1.00 71.50 71 SER A C 1
ATOM 560 O O . SER A 1 71 ? 10.781 6.972 -5.887 1.00 71.50 71 SER A O 1
ATOM 562 N N . ARG A 1 72 ? 9.156 5.655 -6.692 1.00 84.31 72 ARG A N 1
ATOM 563 C CA . ARG A 1 72 ? 9.753 4.396 -6.200 1.00 84.31 72 ARG A CA 1
ATOM 564 C C . ARG A 1 72 ? 10.976 3.965 -7.027 1.00 84.31 72 ARG A C 1
ATOM 566 O O . ARG A 1 72 ? 11.351 2.797 -7.012 1.00 84.31 72 ARG A O 1
ATOM 573 N N . GLY A 1 73 ? 11.573 4.893 -7.776 1.00 86.50 73 GLY A N 1
ATOM 574 C CA . GLY A 1 73 ? 12.645 4.644 -8.735 1.00 86.50 73 GLY A CA 1
ATOM 575 C C . GLY A 1 73 ? 12.160 4.091 -10.076 1.00 86.50 73 GLY A C 1
ATOM 576 O O . GLY A 1 73 ? 12.991 3.739 -10.906 1.00 86.50 73 GLY A O 1
ATOM 577 N N . GLY A 1 74 ? 10.844 4.008 -10.294 1.00 91.00 74 GLY A N 1
ATOM 578 C CA . GLY A 1 74 ? 10.261 3.516 -11.538 1.00 91.00 74 GLY A CA 1
ATOM 579 C C . GLY A 1 74 ? 10.346 4.513 -12.692 1.00 91.00 74 GLY A C 1
ATOM 580 O O . GLY A 1 74 ? 10.468 5.725 -12.491 1.00 91.00 74 GLY A O 1
ATOM 581 N N . VAL A 1 75 ? 10.227 3.998 -13.914 1.00 91.56 75 VAL A N 1
ATOM 582 C CA . VAL A 1 75 ? 10.264 4.797 -15.152 1.00 91.56 75 VAL A CA 1
ATOM 583 C C . VAL A 1 75 ? 8.873 5.165 -15.669 1.00 91.56 75 VAL A C 1
ATOM 585 O O . VAL A 1 75 ? 8.734 6.052 -16.513 1.00 91.56 75 VAL A O 1
ATOM 588 N N . ALA A 1 76 ? 7.827 4.511 -15.157 1.00 90.62 76 ALA A N 1
ATOM 589 C CA . ALA A 1 76 ? 6.444 4.687 -15.586 1.00 90.62 76 ALA A CA 1
ATOM 590 C C . ALA A 1 76 ? 5.488 4.879 -14.395 1.00 90.62 76 ALA A C 1
ATOM 592 O O . ALA A 1 76 ? 5.878 4.781 -13.231 1.00 90.62 76 ALA A O 1
ATOM 593 N N . ASN A 1 77 ? 4.226 5.225 -14.691 1.00 90.25 77 ASN A N 1
ATOM 594 C CA . ASN A 1 77 ? 3.156 5.403 -13.695 1.00 90.25 77 ASN A CA 1
ATOM 595 C C . ASN A 1 77 ? 3.534 6.351 -12.537 1.00 90.25 77 ASN A C 1
ATOM 597 O O . ASN A 1 77 ? 3.299 6.056 -11.373 1.00 90.25 77 ASN A O 1
ATOM 601 N N . GLY A 1 78 ? 4.197 7.475 -12.836 1.00 88.38 78 GLY A N 1
ATOM 602 C CA . GLY A 1 78 ? 4.656 8.411 -11.799 1.00 88.38 78 GLY A CA 1
ATOM 603 C C . GLY A 1 78 ? 5.739 7.840 -10.874 1.00 88.38 78 GLY A C 1
ATOM 604 O O . GLY A 1 78 ? 5.872 8.300 -9.744 1.00 88.38 78 GLY A O 1
ATOM 605 N N . GLY A 1 79 ? 6.485 6.832 -11.335 1.00 90.88 79 GLY A N 1
ATOM 606 C CA . GLY A 1 79 ? 7.568 6.197 -10.590 1.00 90.88 79 GLY A CA 1
ATOM 607 C C . GLY A 1 79 ? 7.188 4.910 -9.863 1.00 90.88 79 GLY A C 1
ATOM 608 O O . GLY A 1 79 ? 8.009 4.399 -9.109 1.00 90.88 79 GLY A O 1
ATOM 609 N N . TYR A 1 80 ? 5.965 4.406 -10.043 1.00 91.62 80 TYR A N 1
ATOM 610 C CA . TYR A 1 80 ? 5.468 3.201 -9.366 1.00 91.62 80 TYR A CA 1
ATOM 611 C C . TYR A 1 80 ? 5.674 1.919 -10.170 1.00 91.62 80 TYR A C 1
ATOM 613 O O . TYR A 1 80 ? 5.601 0.844 -9.581 1.00 91.62 80 TYR A O 1
ATOM 621 N N . ASP A 1 81 ? 5.945 2.028 -11.470 1.00 93.81 81 ASP A N 1
ATOM 622 C CA . ASP A 1 81 ? 6.125 0.877 -12.351 1.00 93.81 81 ASP A CA 1
ATOM 623 C C . ASP A 1 81 ? 7.582 0.803 -12.840 1.00 93.81 81 ASP A C 1
ATOM 625 O O . ASP A 1 81 ? 8.198 1.834 -13.141 1.00 93.81 81 ASP A O 1
ATOM 629 N N . ASP A 1 82 ? 8.128 -0.414 -12.900 1.00 93.19 82 ASP A N 1
ATOM 630 C CA . ASP A 1 82 ? 9.462 -0.702 -13.440 1.00 93.19 82 ASP A CA 1
ATOM 631 C C . ASP A 1 82 ? 9.490 -0.686 -14.982 1.00 93.19 82 ASP A C 1
ATOM 633 O O . ASP A 1 82 ? 8.485 -0.400 -15.639 1.00 93.19 82 ASP A O 1
ATOM 637 N N . ASP A 1 83 ? 10.656 -0.975 -15.570 1.00 93.31 83 ASP A N 1
ATOM 638 C CA . ASP A 1 83 ? 10.856 -1.000 -17.029 1.00 93.31 83 ASP A CA 1
ATOM 639 C C . ASP A 1 83 ? 9.970 -2.042 -17.741 1.00 93.31 83 ASP A C 1
ATOM 641 O O . ASP A 1 83 ? 9.642 -1.886 -18.919 1.00 93.31 83 ASP A O 1
ATOM 645 N N . ASP A 1 84 ? 9.527 -3.075 -17.017 1.00 91.81 84 ASP A N 1
ATOM 646 C CA . ASP A 1 84 ? 8.635 -4.129 -17.505 1.00 91.81 84 ASP A CA 1
ATOM 647 C C . ASP A 1 84 ? 7.146 -3.802 -17.252 1.00 91.81 84 ASP A C 1
ATOM 649 O O . ASP A 1 84 ? 6.272 -4.650 -17.450 1.00 91.81 84 ASP A O 1
ATOM 653 N N . ASN A 1 85 ? 6.831 -2.570 -16.833 1.00 93.12 85 ASN A N 1
ATOM 654 C CA . ASN A 1 85 ? 5.499 -2.099 -16.432 1.00 93.12 85 ASN A CA 1
ATOM 655 C C . ASN A 1 85 ? 4.894 -2.865 -15.241 1.00 93.12 85 ASN A C 1
ATOM 657 O O . ASN A 1 85 ? 3.676 -2.835 -15.032 1.00 93.12 85 ASN A O 1
ATOM 661 N N . ASN A 1 86 ? 5.712 -3.564 -14.450 1.00 94.12 86 ASN A N 1
ATOM 662 C CA . ASN A 1 86 ? 5.254 -4.188 -13.217 1.00 94.12 86 ASN A CA 1
ATOM 663 C C . ASN A 1 86 ? 5.269 -3.172 -12.079 1.00 94.12 86 ASN A C 1
ATOM 665 O O . ASN A 1 86 ? 6.193 -2.375 -11.941 1.00 94.12 86 ASN A O 1
ATOM 669 N N . TYR A 1 87 ? 4.275 -3.266 -11.200 1.00 94.56 87 TYR A N 1
ATOM 670 C CA . TYR A 1 87 ? 4.236 -2.450 -9.994 1.00 94.56 87 TYR A CA 1
ATOM 671 C C . TYR A 1 87 ? 5.410 -2.773 -9.053 1.00 94.56 87 TYR A C 1
ATOM 673 O O . TYR A 1 87 ? 5.612 -3.929 -8.657 1.00 94.56 87 TYR A O 1
ATOM 681 N N . ILE A 1 88 ? 6.143 -1.738 -8.646 1.00 93.75 88 ILE A N 1
ATOM 682 C CA . ILE A 1 88 ? 7.279 -1.811 -7.725 1.00 93.75 88 ILE A CA 1
ATOM 683 C C . ILE A 1 88 ? 6.751 -1.937 -6.296 1.00 93.75 88 ILE A C 1
ATOM 685 O O . ILE A 1 88 ? 6.204 -0.989 -5.735 1.00 93.75 88 ILE A O 1
ATOM 689 N N . LEU A 1 89 ? 6.937 -3.111 -5.693 1.00 93.50 89 LEU A N 1
ATOM 690 C CA . LEU A 1 89 ? 6.484 -3.414 -4.333 1.00 93.50 89 LEU A CA 1
ATOM 691 C C . LEU A 1 89 ? 7.386 -2.777 -3.269 1.00 93.50 89 LEU A C 1
ATOM 693 O O . LEU A 1 89 ? 8.610 -2.878 -3.347 1.00 93.50 89 LEU A O 1
ATOM 697 N N . VAL A 1 90 ? 6.777 -2.224 -2.222 1.00 89.50 90 VAL A N 1
ATOM 698 C CA . VAL A 1 90 ? 7.451 -1.674 -1.039 1.00 89.50 90 VAL A CA 1
ATOM 699 C C . VAL A 1 90 ? 6.961 -2.400 0.209 1.00 89.50 90 VAL A C 1
ATOM 701 O O . VAL A 1 90 ? 5.773 -2.673 0.377 1.00 89.50 90 VAL A O 1
ATOM 704 N N . GLN A 1 91 ? 7.882 -2.740 1.109 1.00 84.31 91 GLN A N 1
ATOM 705 C CA . GLN A 1 91 ? 7.533 -3.450 2.335 1.00 84.31 91 GLN A CA 1
ATOM 706 C C . GLN A 1 91 ? 6.551 -2.635 3.196 1.00 84.31 91 GLN A C 1
ATOM 708 O O . GLN A 1 91 ? 6.667 -1.419 3.303 1.00 84.31 91 GLN A O 1
ATOM 713 N N . ASN A 1 92 ? 5.619 -3.328 3.857 1.00 79.75 92 ASN A N 1
ATOM 714 C CA . ASN A 1 92 ? 4.604 -2.745 4.745 1.00 79.75 92 ASN A CA 1
ATOM 715 C C . ASN A 1 92 ? 3.611 -1.792 4.053 1.00 79.75 92 ASN A C 1
ATOM 717 O O . ASN A 1 92 ? 2.920 -1.040 4.738 1.00 79.75 92 ASN A O 1
ATOM 721 N N . GLU A 1 93 ? 3.509 -1.817 2.722 1.00 89.00 93 GLU A N 1
ATOM 722 C CA . GLU A 1 93 ? 2.500 -1.038 2.010 1.00 89.00 93 GLU A CA 1
ATOM 723 C C . GLU A 1 93 ? 1.101 -1.669 2.074 1.00 89.00 93 GLU A C 1
ATOM 725 O O . GLU A 1 93 ? 0.901 -2.812 2.512 1.00 89.00 93 GLU A O 1
ATOM 730 N N . HIS A 1 94 ? 0.120 -0.907 1.593 1.00 94.19 94 HIS A N 1
ATOM 731 C CA . HIS A 1 94 ? -1.263 -1.337 1.515 1.00 94.19 94 HIS A CA 1
ATOM 732 C C . HIS A 1 94 ? -1.833 -1.216 0.102 1.00 94.19 94 HIS A C 1
ATOM 734 O O . HIS A 1 94 ? -1.540 -0.273 -0.624 1.00 94.19 94 HIS A O 1
ATOM 740 N N . PHE A 1 95 ? -2.735 -2.131 -0.254 1.00 96.12 95 PHE A N 1
ATOM 741 C CA . PHE A 1 95 ? -3.499 -2.069 -1.499 1.00 96.12 95 PHE A CA 1
ATOM 742 C C . PHE A 1 95 ? -4.960 -1.760 -1.208 1.00 96.12 95 PHE A C 1
ATOM 744 O O . PHE A 1 95 ? -5.582 -2.383 -0.337 1.00 96.12 95 PHE A O 1
ATOM 751 N N . HIS A 1 96 ? -5.509 -0.804 -1.963 1.00 96.50 96 HIS A N 1
ATOM 752 C CA . HIS A 1 96 ? -6.924 -0.430 -1.929 1.00 96.50 96 HIS A CA 1
ATOM 753 C C . HIS A 1 96 ? -7.452 -0.163 -0.506 1.00 96.50 96 HIS A C 1
ATOM 755 O O . HIS A 1 96 ? -8.584 -0.507 -0.168 1.00 96.50 96 HIS A O 1
ATOM 761 N N . TYR A 1 97 ? -6.594 0.382 0.364 1.00 97.06 97 TYR A N 1
ATOM 762 C CA . TYR A 1 97 ? -6.923 0.688 1.759 1.00 97.06 97 TYR A CA 1
ATOM 763 C C . TYR A 1 97 ? -7.503 -0.507 2.544 1.00 97.06 97 TYR A C 1
ATOM 765 O O . TYR A 1 97 ? -8.322 -0.339 3.456 1.00 97.06 97 TYR A O 1
ATOM 773 N N . ARG A 1 98 ? -7.108 -1.739 2.180 1.00 97.88 98 ARG A N 1
ATOM 774 C CA . ARG A 1 98 ? -7.654 -2.980 2.753 1.00 97.88 98 ARG A CA 1
ATOM 775 C C . ARG A 1 98 ? -6.639 -4.088 2.965 1.00 97.88 98 ARG A C 1
ATOM 777 O O . ARG A 1 98 ? -6.718 -4.782 3.977 1.00 97.88 98 ARG A O 1
ATOM 784 N N . PHE A 1 99 ? -5.744 -4.286 2.012 1.00 98.12 99 PHE A N 1
ATOM 785 C CA . PHE A 1 99 ? -4.829 -5.417 2.029 1.00 98.12 99 PHE A CA 1
ATOM 786 C C . PHE A 1 99 ? -3.446 -4.957 2.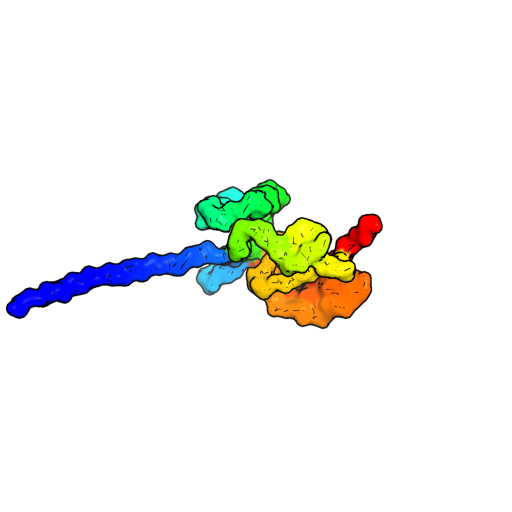463 1.00 98.12 99 PHE A C 1
ATOM 788 O O . PHE A 1 99 ? -2.949 -3.978 1.923 1.00 98.12 99 PHE A O 1
ATOM 795 N N . GLU A 1 100 ? -2.834 -5.659 3.407 1.00 97.06 100 GLU A N 1
ATOM 796 C CA . GLU A 1 100 ? -1.454 -5.419 3.844 1.00 97.06 100 GLU A CA 1
ATOM 797 C C . GLU A 1 100 ? -0.523 -6.400 3.140 1.00 97.06 100 GLU A C 1
ATOM 799 O O . GLU A 1 100 ? -0.771 -7.612 3.174 1.00 97.06 100 GLU A O 1
ATOM 804 N N . LEU A 1 101 ? 0.532 -5.891 2.500 1.00 96.75 101 LEU A N 1
ATOM 805 C CA . LEU A 1 101 ? 1.533 -6.734 1.856 1.00 96.75 101 LEU A CA 1
ATOM 806 C C . LEU A 1 101 ? 2.241 -7.613 2.899 1.00 96.75 101 LEU A C 1
ATOM 808 O O . LEU A 1 101 ? 2.837 -7.099 3.839 1.00 96.75 101 LEU A O 1
ATOM 812 N N . ASN A 1 102 ? 2.230 -8.935 2.696 1.00 96.00 102 ASN A N 1
ATOM 813 C CA . ASN A 1 102 ? 3.045 -9.865 3.483 1.00 96.00 102 ASN A CA 1
ATOM 814 C C . ASN A 1 102 ? 4.332 -10.236 2.735 1.00 96.00 102 ASN A C 1
ATOM 816 O O . ASN A 1 102 ? 5.433 -10.030 3.232 1.00 96.00 102 ASN A O 1
ATOM 820 N N . LYS A 1 103 ? 4.201 -10.797 1.526 1.00 95.69 103 LYS A N 1
ATOM 821 C CA . LYS A 1 103 ? 5.352 -11.162 0.686 1.00 95.69 103 LYS A CA 1
ATOM 822 C C . LYS A 1 103 ? 4.974 -11.323 -0.780 1.00 95.69 103 LYS A C 1
ATOM 824 O O . LYS A 1 103 ? 3.850 -11.706 -1.099 1.00 95.69 103 LYS A O 1
ATOM 829 N N . LYS A 1 104 ? 5.945 -11.135 -1.674 1.00 96.44 104 LYS A N 1
ATOM 830 C CA . LYS A 1 104 ? 5.847 -11.580 -3.070 1.00 96.44 104 LYS A CA 1
ATOM 831 C C . LYS A 1 104 ? 5.840 -13.109 -3.121 1.00 96.44 104 LYS A C 1
ATOM 833 O O . LYS A 1 104 ? 6.627 -13.757 -2.434 1.00 96.44 104 LYS A O 1
ATOM 838 N N . ILE A 1 105 ? 4.938 -13.678 -3.917 1.00 97.19 105 ILE A N 1
ATOM 839 C CA . ILE A 1 105 ? 4.804 -15.133 -4.099 1.00 97.19 105 ILE A CA 1
ATOM 840 C C . ILE A 1 105 ? 4.908 -15.572 -5.563 1.00 97.19 105 ILE A C 1
ATOM 842 O O . ILE A 1 105 ? 5.003 -16.765 -5.822 1.00 97.19 105 ILE A O 1
ATOM 846 N N . GLY A 1 106 ? 4.925 -14.636 -6.517 1.00 95.94 106 GLY A N 1
ATOM 847 C CA . GLY A 1 106 ? 5.156 -14.941 -7.927 1.00 95.94 106 GLY A CA 1
ATOM 848 C C . GLY A 1 106 ? 5.422 -13.701 -8.780 1.00 95.94 106 GLY A C 1
ATOM 849 O O . GLY A 1 106 ? 5.116 -12.575 -8.382 1.00 95.94 106 GLY A O 1
ATOM 850 N N . HIS A 1 107 ? 5.998 -13.918 -9.960 1.00 93.19 107 HIS A N 1
ATOM 851 C CA . HIS A 1 107 ? 6.151 -12.927 -11.027 1.00 93.19 107 HIS A CA 1
ATOM 852 C C . HIS A 1 107 ? 6.097 -13.614 -12.394 1.00 93.19 107 HIS A C 1
ATOM 854 O O . HIS A 1 107 ? 6.443 -14.789 -12.509 1.00 93.19 107 HIS A O 1
ATOM 860 N N . GLY A 1 108 ? 5.671 -12.887 -13.421 1.00 86.00 108 GLY A N 1
ATOM 861 C CA . GLY A 1 108 ? 5.691 -13.337 -14.811 1.00 86.00 108 GLY A CA 1
ATOM 862 C C . GLY A 1 108 ? 5.235 -12.221 -15.747 1.00 86.00 108 GLY A C 1
ATOM 863 O O . GLY A 1 108 ? 4.896 -11.139 -15.287 1.00 86.00 108 GLY A O 1
ATOM 864 N N . GLY A 1 109 ? 5.158 -12.486 -17.052 1.00 80.81 109 GLY A N 1
ATOM 865 C CA . GLY A 1 109 ? 4.837 -11.447 -18.048 1.00 80.81 109 GLY A CA 1
ATOM 866 C C . GLY A 1 109 ? 3.454 -10.787 -17.915 1.00 80.81 109 GLY A C 1
ATOM 867 O O . GLY A 1 109 ? 3.163 -9.841 -18.628 1.00 80.81 109 GLY A O 1
ATOM 868 N N . GLN A 1 110 ? 2.586 -11.276 -17.025 1.00 87.94 110 GLN A N 1
ATOM 869 C CA . GLN A 1 110 ? 1.280 -10.667 -16.743 1.00 87.94 110 GLN A CA 1
ATOM 870 C C . GLN A 1 110 ? 1.271 -9.817 -15.466 1.00 87.94 110 GLN A C 1
ATOM 872 O O . GLN A 1 110 ? 0.193 -9.397 -15.047 1.00 87.94 110 GLN A O 1
ATOM 877 N N . GLY A 1 111 ? 2.413 -9.631 -14.802 1.00 94.19 111 GLY A N 1
ATOM 878 C CA . GLY A 1 111 ? 2.497 -8.889 -13.550 1.00 94.19 111 GLY A CA 1
ATOM 879 C C . GLY A 1 111 ? 3.102 -9.671 -12.386 1.00 94.19 111 GLY A C 1
ATOM 880 O O . GLY A 1 111 ? 3.781 -10.695 -12.532 1.00 94.19 111 GLY A O 1
ATOM 881 N N . VAL A 1 112 ? 2.788 -9.202 -11.181 1.00 96.44 112 VAL A N 1
ATOM 882 C CA . VAL A 1 112 ? 3.282 -9.761 -9.918 1.00 96.44 112 VAL A CA 1
ATOM 883 C C . VAL A 1 112 ? 2.146 -10.340 -9.085 1.00 96.44 112 VAL A C 1
ATOM 885 O O . VAL A 1 112 ? 1.008 -9.872 -9.118 1.00 96.44 112 VAL A O 1
ATOM 888 N N . VAL A 1 113 ? 2.454 -11.383 -8.316 1.00 97.31 113 VAL A N 1
ATOM 889 C CA . VAL A 1 113 ? 1.515 -11.985 -7.367 1.00 97.31 113 VAL A CA 1
ATOM 890 C C . VAL A 1 113 ? 2.085 -11.857 -5.966 1.00 97.31 113 VAL A C 1
ATOM 892 O O . VAL A 1 113 ? 3.226 -12.250 -5.700 1.00 97.31 113 VAL A O 1
ATOM 895 N N . VAL A 1 114 ? 1.275 -11.329 -5.056 1.00 98.00 114 VAL A N 1
ATOM 896 C CA . VAL A 1 114 ? 1.638 -11.104 -3.658 1.00 98.00 114 VAL A CA 1
ATOM 897 C C . VAL A 1 114 ? 0.668 -11.818 -2.729 1.00 98.00 114 VAL A C 1
ATOM 899 O O . VAL A 1 114 ? -0.527 -11.911 -3.000 1.00 98.00 114 VAL A O 1
ATOM 902 N N . GLN A 1 115 ? 1.187 -12.334 -1.622 1.00 97.94 115 GLN A N 1
ATOM 903 C CA . GLN A 1 115 ? 0.376 -12.739 -0.489 1.00 97.94 115 GLN A CA 1
ATOM 904 C C . GLN A 1 115 ? 0.120 -11.507 0.383 1.00 97.94 115 GLN A C 1
ATOM 906 O O . GLN A 1 115 ? 1.071 -10.825 0.773 1.00 97.94 115 GLN A O 1
ATOM 911 N N . CYS A 1 116 ? -1.141 -11.269 0.735 1.00 98.25 116 CYS A N 1
ATOM 912 C CA . CYS A 1 116 ? -1.561 -10.155 1.580 1.00 98.25 116 CYS A CA 1
ATOM 913 C C . CYS A 1 116 ? -2.481 -10.616 2.712 1.00 98.25 116 CYS A C 1
ATOM 915 O O . CYS A 1 116 ? -3.204 -11.603 2.566 1.00 98.25 116 CYS A O 1
ATOM 917 N N . LEU A 1 117 ? -2.489 -9.876 3.821 1.00 97.75 117 LEU A N 1
ATOM 918 C CA . LEU A 1 117 ? -3.525 -9.993 4.846 1.00 97.75 117 LEU A CA 1
ATOM 919 C C . LEU A 1 117 ? -4.717 -9.109 4.460 1.00 97.75 117 LEU A C 1
ATOM 921 O O . LEU A 1 117 ? -4.567 -7.901 4.286 1.00 97.75 117 LEU A O 1
ATOM 925 N N . ASP A 1 118 ? -5.907 -9.695 4.345 1.00 98.00 118 ASP A N 1
ATOM 926 C CA . ASP A 1 118 ? -7.156 -8.955 4.165 1.00 98.00 118 ASP A CA 1
ATOM 927 C C . ASP A 1 118 ? -7.704 -8.495 5.523 1.00 98.00 118 ASP A C 1
ATOM 929 O O . ASP A 1 118 ? -8.204 -9.300 6.312 1.00 98.00 118 ASP A O 1
ATOM 933 N N . HIS A 1 119 ? -7.651 -7.189 5.795 1.00 96.75 119 HIS A N 1
ATOM 934 C CA . HIS A 1 119 ? -8.112 -6.623 7.069 1.00 96.75 119 HIS A CA 1
ATOM 935 C C . HIS A 1 119 ? -9.637 -6.602 7.227 1.00 96.75 119 HIS A C 1
ATOM 937 O O . HIS A 1 119 ? -10.124 -6.370 8.331 1.00 96.75 119 HIS A O 1
ATOM 943 N N . LYS A 1 120 ? -10.409 -6.867 6.164 1.00 96.50 120 LYS A N 1
ATOM 944 C CA . LYS A 1 120 ? -11.873 -6.997 6.242 1.00 96.50 120 LYS A CA 1
ATOM 945 C C . LYS A 1 120 ? -12.301 -8.370 6.751 1.00 96.50 120 LYS A C 1
ATOM 947 O O . LYS A 1 120 ? -13.255 -8.463 7.518 1.00 96.50 120 LYS A O 1
ATOM 952 N N . THR A 1 121 ? -11.629 -9.426 6.303 1.00 95.81 121 THR A N 1
ATOM 953 C CA . THR A 1 121 ? -12.004 -10.826 6.581 1.00 95.81 121 THR A CA 1
ATOM 954 C C . THR A 1 121 ? -11.048 -11.528 7.537 1.00 95.81 121 THR A C 1
ATOM 956 O O . THR A 1 121 ? -11.366 -12.613 8.013 1.00 95.81 121 THR A O 1
ATOM 959 N N . ARG A 1 122 ? -9.892 -10.920 7.837 1.00 95.44 122 ARG A N 1
ATOM 960 C CA . ARG A 1 122 ? -8.809 -11.495 8.647 1.00 95.44 122 ARG A CA 1
ATOM 961 C C . ARG A 1 122 ? -8.244 -12.790 8.044 1.00 95.44 122 ARG A C 1
ATOM 963 O O . ARG A 1 122 ? -7.924 -13.734 8.761 1.00 95.44 122 ARG A O 1
ATOM 970 N N . THR A 1 123 ? -8.113 -12.840 6.722 1.00 97.25 123 THR A N 1
ATOM 971 C CA . THR A 1 123 ? -7.602 -14.017 5.999 1.00 97.25 123 THR A CA 1
ATOM 972 C C . THR A 1 123 ? -6.414 -13.662 5.117 1.00 97.25 123 THR A C 1
ATOM 974 O O . THR A 1 123 ? -6.358 -12.568 4.557 1.00 97.25 123 THR A O 1
ATOM 977 N N . MET A 1 124 ? -5.488 -14.607 4.946 1.00 98.19 124 MET A N 1
ATOM 978 C CA . MET A 1 124 ? -4.425 -14.484 3.949 1.00 98.19 124 MET A CA 1
ATOM 979 C C . MET A 1 124 ? -4.989 -14.745 2.552 1.00 98.19 124 MET A C 1
ATOM 981 O O . MET A 1 124 ? -5.671 -15.745 2.338 1.00 98.19 124 MET A O 1
ATOM 985 N N . VAL A 1 125 ? -4.686 -13.863 1.606 1.00 98.50 125 VAL A N 1
ATOM 986 C CA . VAL A 1 125 ? -5.144 -13.937 0.213 1.00 98.50 125 VAL A CA 1
ATOM 987 C C . VAL A 1 125 ? -3.974 -13.752 -0.747 1.00 98.50 125 VAL A C 1
ATOM 989 O O . VAL A 1 125 ? -2.940 -13.200 -0.370 1.00 98.50 125 VAL A O 1
ATOM 992 N N . ALA A 1 126 ? -4.137 -14.201 -1.990 1.00 98.25 126 ALA A N 1
ATOM 993 C CA . ALA A 1 126 ? -3.243 -13.845 -3.085 1.00 98.25 126 ALA A CA 1
ATOM 994 C C . ALA A 1 126 ? -3.865 -12.696 -3.890 1.00 98.25 126 ALA A C 1
ATOM 996 O O . ALA A 1 126 ? -5.011 -12.803 -4.325 1.00 98.25 126 ALA A O 1
ATOM 997 N N . LEU A 1 127 ? -3.116 -11.615 -4.100 1.00 97.88 127 LEU A N 1
ATOM 998 C CA . LEU A 1 127 ? -3.475 -10.547 -5.030 1.00 97.88 127 LEU A CA 1
ATOM 999 C C . LEU A 1 127 ? -2.579 -10.641 -6.260 1.00 97.88 127 LEU A C 1
ATOM 1001 O O . LEU A 1 127 ? -1.355 -10.706 -6.136 1.00 97.88 127 LEU A O 1
ATOM 1005 N N . LYS A 1 128 ? -3.194 -10.635 -7.443 1.00 96.88 128 LYS A N 1
ATOM 1006 C CA . LYS A 1 128 ? -2.491 -10.502 -8.718 1.00 96.88 128 LYS A CA 1
ATOM 1007 C C . LYS A 1 128 ? -2.570 -9.045 -9.158 1.00 96.88 128 LYS A C 1
ATOM 1009 O O . LYS A 1 128 ? -3.662 -8.542 -9.406 1.00 96.88 128 LYS A O 1
ATOM 1014 N N . ILE A 1 129 ? -1.420 -8.391 -9.235 1.00 96.75 129 ILE A N 1
ATOM 1015 C CA . ILE A 1 129 ? -1.274 -7.025 -9.730 1.00 96.75 129 ILE A CA 1
ATOM 1016 C C . ILE A 1 129 ? -0.825 -7.156 -11.177 1.00 96.75 129 ILE A C 1
ATOM 1018 O O . ILE A 1 129 ? 0.256 -7.684 -11.441 1.00 96.75 129 ILE A O 1
ATOM 1022 N N . LEU A 1 130 ? -1.696 -6.764 -12.102 1.00 95.88 130 LEU A N 1
ATOM 1023 C CA . LEU A 1 130 ? -1.406 -6.842 -13.528 1.00 95.88 130 LEU A CA 1
ATOM 1024 C C . LEU A 1 130 ? -0.430 -5.734 -13.916 1.00 95.88 130 LEU A C 1
ATOM 1026 O O . LEU A 1 130 ? -0.538 -4.626 -13.394 1.00 95.88 130 LEU A O 1
ATOM 1030 N N . ALA A 1 131 ? 0.498 -6.048 -14.818 1.00 94.31 131 ALA A N 1
ATOM 1031 C CA . ALA A 1 131 ? 1.363 -5.036 -15.411 1.00 94.31 131 ALA A CA 1
ATOM 1032 C C . ALA A 1 131 ? 0.513 -3.978 -16.131 1.00 94.31 131 ALA A C 1
ATOM 1034 O O . ALA A 1 131 ? -0.508 -4.308 -16.753 1.00 94.31 131 ALA A O 1
ATOM 1035 N N . SER A 1 132 ? 0.922 -2.715 -16.032 1.00 91.38 132 SER A N 1
ATOM 1036 C CA . SER A 1 132 ? 0.268 -1.631 -16.758 1.00 91.38 132 SER A CA 1
ATOM 1037 C C . SER A 1 132 ? 0.394 -1.865 -18.269 1.00 91.38 132 SER A C 1
ATOM 1039 O O . SER A 1 132 ? 1.410 -2.396 -18.726 1.00 91.38 132 SER A O 1
ATOM 1041 N N . PRO A 1 133 ? -0.611 -1.482 -19.078 1.00 85.75 133 PRO A N 1
ATOM 1042 C CA . PRO A 1 133 ? -0.485 -1.559 -20.525 1.00 85.75 133 PRO A CA 1
ATOM 1043 C C . PRO A 1 133 ? 0.699 -0.712 -20.997 1.00 85.75 133 PRO A C 1
ATOM 1045 O O . PRO A 1 133 ? 0.812 0.458 -20.623 1.00 85.75 133 PRO A O 1
ATOM 1048 N N . SER A 1 134 ? 1.550 -1.287 -21.847 1.00 75.25 134 SER A N 1
ATOM 1049 C CA . SER A 1 134 ? 2.539 -0.518 -22.598 1.00 75.25 134 SER A CA 1
ATOM 1050 C C . SER A 1 134 ? 1.815 0.536 -23.442 1.00 75.25 134 SER A C 1
ATOM 1052 O O . SER A 1 134 ? 0.824 0.207 -24.101 1.00 75.25 134 SER A O 1
ATOM 1054 N N . LYS A 1 135 ? 2.283 1.788 -23.384 1.00 61.16 135 LYS A N 1
ATOM 1055 C CA . LYS A 1 135 ? 1.744 2.893 -24.192 1.00 61.16 135 LYS A CA 1
ATOM 1056 C C . LYS A 1 135 ? 1.898 2.652 -25.688 1.00 61.16 135 LYS A C 1
ATOM 1058 O O . LYS A 1 135 ? 2.925 2.056 -26.079 1.00 61.16 135 LYS A O 1
#

pLDDT: mean 85.74, std 16.28, range [39.47, 98.5]

Foldseek 3Di:
DDDDDDDDPPPDDPQPFKDALPDVPDPDRDWDQLVVVCVNCVPQAEPVNNVLSVPDGTAGIDGGDDDHQDQCCAPDPSNQAHPLQEGDDDAQDDDSNFWTFDAWDDQDSQYTKTWTQGRRVRDIDIDGDGRDDDD

Radius of gyration: 19.04 Å; chains: 1; bounding box: 44×38×69 Å